Protein AF-A0A7X1NFN2-F1 (afdb_monomer_lite)

Organism: NCBI:txid2654983

Secondary structure (DSSP, 8-state):
---------HHHHHHHSTT-TT--GGGSPP-S---SSS-HHHHSSS-EEEEEEES-GGG-S-HHHHHHHHHHHEEEEEEEEEE---GGGSGGGGPPPPP-

Sequence (100 aa):
MGECLWIANRRFSSKHDAGNPSVDVDKIVETDAIWGKRTLAETLKRPVDFIVASHVIEHVPDLITWLRELSHALRPGGQVRLAIPDKRFTFDLLRRETEL

Structure (mmCIF, N/CA/C/O backbone):
data_AF-A0A7X1NFN2-F1
#
_entry.id   AF-A0A7X1NFN2-F1
#
loop_
_atom_site.group_PDB
_atom_site.id
_atom_site.type_symbol
_atom_site.label_atom_id
_atom_site.label_alt_id
_atom_site.label_comp_id
_atom_site.label_asym_id
_atom_site.label_entity_id
_atom_site.label_seq_id
_atom_site.pdbx_PDB_ins_code
_atom_site.Cartn_x
_atom_site.Cartn_y
_atom_site.Cartn_z
_atom_site.occupancy
_atom_site.B_iso_or_equiv
_atom_site.auth_seq_id
_atom_site.auth_comp_id
_atom_site.auth_asym_id
_atom_site.auth_atom_id
_atom_site.pdbx_PDB_model_num
ATOM 1 N N . MET A 1 1 ? -17.992 -12.360 0.919 1.00 26.33 1 MET A N 1
ATOM 2 C CA . MET A 1 1 ? -17.768 -11.797 -0.427 1.00 26.33 1 MET A CA 1
ATOM 3 C C . MET A 1 1 ? -16.860 -10.597 -0.215 1.00 26.33 1 MET A C 1
ATOM 5 O O . MET A 1 1 ? -17.338 -9.565 0.227 1.00 26.33 1 MET A O 1
ATOM 9 N N . GLY A 1 2 ? -15.546 -10.819 -0.273 1.00 32.84 2 GLY A N 1
ATOM 10 C CA . GLY A 1 2 ? -14.546 -9.822 0.111 1.00 32.84 2 GLY A CA 1
ATOM 11 C C . GLY A 1 2 ? -14.195 -8.954 -1.090 1.00 32.84 2 GLY A C 1
ATOM 12 O O . GLY A 1 2 ? -13.780 -9.485 -2.116 1.00 32.84 2 GLY A O 1
ATOM 13 N N . GLU A 1 3 ? -14.406 -7.649 -0.977 1.00 29.66 3 GLU A N 1
ATOM 14 C CA . GLU A 1 3 ? -14.048 -6.683 -2.014 1.00 29.66 3 GLU A CA 1
ATOM 15 C C . GLU A 1 3 ? -12.523 -6.570 -2.085 1.00 29.66 3 GLU A C 1
ATOM 17 O O . GLU A 1 3 ? -11.878 -6.170 -1.119 1.00 29.66 3 GLU A O 1
ATOM 22 N N . CYS A 1 4 ? -11.943 -6.977 -3.215 1.00 30.97 4 CYS A N 1
ATOM 23 C CA . CYS A 1 4 ? -10.518 -6.834 -3.483 1.00 30.97 4 CYS A CA 1
ATOM 24 C C . CYS A 1 4 ? -10.284 -5.446 -4.074 1.00 30.97 4 CYS A C 1
ATOM 26 O O . CYS A 1 4 ? -10.685 -5.177 -5.205 1.00 30.97 4 CYS A O 1
ATOM 28 N N . LEU A 1 5 ? -9.681 -4.556 -3.288 1.00 39.09 5 LEU A N 1
ATOM 29 C CA . LEU A 1 5 ? -9.343 -3.208 -3.720 1.00 39.09 5 LEU A CA 1
ATOM 30 C C . LEU A 1 5 ? -8.120 -3.252 -4.647 1.00 39.09 5 LEU A C 1
ATOM 32 O O . LEU A 1 5 ? -7.003 -3.494 -4.193 1.00 39.09 5 LEU A O 1
ATOM 36 N N . TRP A 1 6 ? -8.324 -2.954 -5.929 1.00 45.06 6 TRP A N 1
ATOM 37 C CA . TRP A 1 6 ? -7.248 -2.593 -6.852 1.00 45.06 6 TRP A CA 1
ATOM 38 C C . TRP A 1 6 ? -7.128 -1.067 -6.895 1.00 45.06 6 TRP A C 1
ATOM 40 O O . TRP A 1 6 ? -8.049 -0.373 -7.326 1.00 45.06 6 TRP A O 1
ATOM 50 N N . ILE A 1 7 ? -6.002 -0.525 -6.431 1.00 48.84 7 ILE A N 1
ATOM 51 C CA . ILE A 1 7 ? -5.726 0.917 -6.461 1.00 48.84 7 ILE A CA 1
ATOM 52 C C . ILE A 1 7 ? -5.013 1.248 -7.784 1.00 48.84 7 ILE A C 1
ATOM 54 O O . ILE A 1 7 ? -3.789 1.218 -7.828 1.00 48.84 7 ILE A O 1
ATOM 58 N N . ALA A 1 8 ? -5.752 1.539 -8.866 1.00 43.44 8 ALA A N 1
ATOM 59 C CA . ALA A 1 8 ? -5.206 2.113 -10.116 1.00 43.44 8 ALA A CA 1
ATOM 60 C C . ALA A 1 8 ? -6.301 2.590 -11.105 1.00 43.44 8 ALA A C 1
ATOM 62 O O . ALA A 1 8 ? -6.998 1.789 -11.702 1.00 43.44 8 ALA A O 1
ATOM 63 N N . ASN A 1 9 ? -6.425 3.892 -11.376 1.00 38.62 9 ASN A N 1
ATOM 64 C CA . ASN A 1 9 ? -7.545 4.448 -12.161 1.00 38.62 9 ASN A CA 1
ATOM 65 C C . ASN A 1 9 ? -7.505 4.221 -13.688 1.00 38.62 9 ASN A C 1
ATOM 67 O O . ASN A 1 9 ? -6.624 4.769 -14.356 1.00 38.62 9 ASN A O 1
ATOM 71 N N . ARG A 1 10 ? -8.583 3.663 -14.270 1.00 42.44 10 ARG A N 1
ATOM 72 C CA . ARG A 1 10 ? -8.868 3.688 -15.725 1.00 42.44 10 ARG A CA 1
ATOM 73 C C . ARG A 1 10 ? -8.815 5.084 -16.344 1.00 42.44 10 ARG A C 1
ATOM 75 O O . ARG A 1 10 ? -8.152 5.262 -17.354 1.00 42.44 10 ARG A O 1
ATOM 82 N N . ARG A 1 11 ? -9.478 6.100 -15.775 1.00 44.06 11 ARG A N 1
ATOM 83 C CA . ARG A 1 11 ? -9.520 7.487 -16.307 1.00 44.06 11 ARG A CA 1
ATOM 84 C C . ARG A 1 11 ? -8.204 8.256 -16.166 1.00 44.06 11 ARG A C 1
ATOM 86 O O . 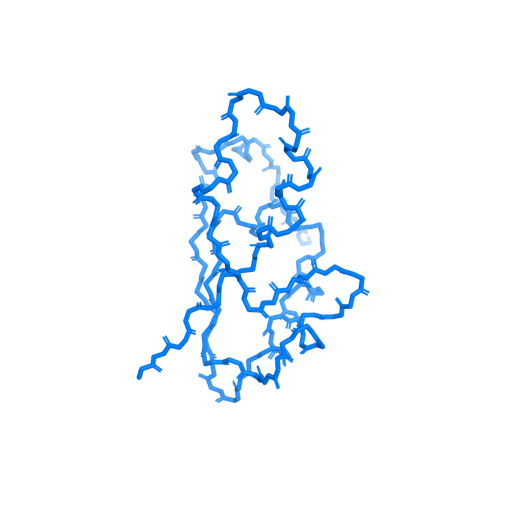ARG A 1 11 ? -8.032 9.263 -16.846 1.00 44.06 11 ARG A O 1
ATOM 93 N N . PHE A 1 12 ? -7.315 7.837 -15.266 1.00 50.00 12 PHE A N 1
ATOM 94 C CA . PHE A 1 12 ? -5.981 8.424 -15.131 1.00 50.00 12 PHE A CA 1
ATOM 95 C C . PHE A 1 12 ? -5.038 7.757 -16.123 1.00 50.00 12 PHE A C 1
ATOM 97 O O . PHE A 1 12 ? -4.448 8.462 -16.928 1.00 50.00 12 PHE A O 1
ATOM 104 N N . SER A 1 13 ? -4.989 6.419 -16.134 1.00 50.41 13 SER A N 1
ATOM 105 C CA . SER A 1 13 ? -4.137 5.658 -17.049 1.00 50.41 13 SER A CA 1
ATOM 106 C C . SER A 1 13 ? -4.540 5.899 -18.505 1.00 50.41 13 SER A C 1
ATOM 108 O O . SER A 1 13 ? -3.712 6.326 -19.287 1.00 50.41 13 SER A O 1
ATOM 110 N N . SER A 1 14 ? -5.831 5.835 -18.858 1.00 55.66 14 SER A N 1
ATOM 111 C CA . SER A 1 14 ? -6.299 6.155 -20.224 1.00 55.66 14 SER A CA 1
ATOM 112 C C . SER A 1 14 ? -5.988 7.582 -20.684 1.00 55.66 14 SER A C 1
ATOM 114 O O . SER A 1 14 ? -5.809 7.788 -21.875 1.00 55.66 14 SER A O 1
ATOM 116 N N . LYS A 1 15 ? -5.915 8.571 -19.779 1.00 57.72 15 LYS A N 1
ATOM 117 C CA . LYS A 1 15 ? -5.487 9.941 -20.120 1.00 57.72 15 LYS A CA 1
ATOM 118 C C . LYS A 1 15 ? -3.969 10.080 -20.212 1.00 57.72 15 LYS A C 1
ATOM 120 O O . LYS A 1 15 ? -3.506 10.912 -20.981 1.00 57.72 15 LYS A O 1
ATOM 125 N N . HIS A 1 16 ? -3.215 9.327 -19.411 1.00 59.03 16 HIS A N 1
ATOM 126 C CA . HIS A 1 16 ? -1.750 9.316 -19.439 1.00 59.03 16 HIS A CA 1
ATOM 127 C C . HIS A 1 16 ? -1.217 8.568 -20.666 1.00 59.03 16 HIS A C 1
ATOM 129 O O . HIS A 1 16 ? -0.269 9.016 -21.299 1.00 59.03 16 HIS A O 1
ATOM 135 N N . ASP A 1 17 ? -1.891 7.480 -21.027 1.00 61.56 17 ASP A N 1
ATOM 136 C CA . ASP A 1 17 ? -1.569 6.596 -22.142 1.00 61.56 17 ASP A CA 1
ATOM 137 C C . ASP A 1 17 ? -2.328 6.968 -23.429 1.00 61.56 17 ASP A C 1
ATOM 139 O O . ASP A 1 17 ? -2.191 6.290 -24.447 1.00 61.56 17 ASP A O 1
ATOM 143 N N . ALA A 1 18 ? -3.128 8.044 -23.415 1.00 61.12 18 ALA A N 1
ATOM 144 C CA . ALA A 1 18 ? -3.848 8.527 -24.591 1.00 61.12 18 ALA A CA 1
ATOM 145 C C . ALA A 1 18 ? -2.853 8.877 -25.711 1.00 61.12 18 ALA A C 1
ATOM 147 O O . ALA A 1 18 ? -2.158 9.888 -25.645 1.00 61.12 18 ALA A O 1
ATOM 148 N N . GLY A 1 19 ? -2.804 8.040 -26.750 1.00 68.88 19 GLY A N 1
ATOM 149 C CA . GLY A 1 19 ? -1.884 8.191 -27.882 1.00 68.88 19 GLY A CA 1
ATOM 150 C C . GLY A 1 19 ? -0.627 7.319 -27.813 1.00 68.88 19 GLY A C 1
ATOM 151 O O . GLY A 1 19 ? 0.176 7.368 -28.741 1.00 68.88 19 GLY A O 1
ATOM 152 N N . ASN A 1 20 ? -0.460 6.495 -26.772 1.00 77.12 20 ASN A N 1
ATOM 153 C CA . ASN A 1 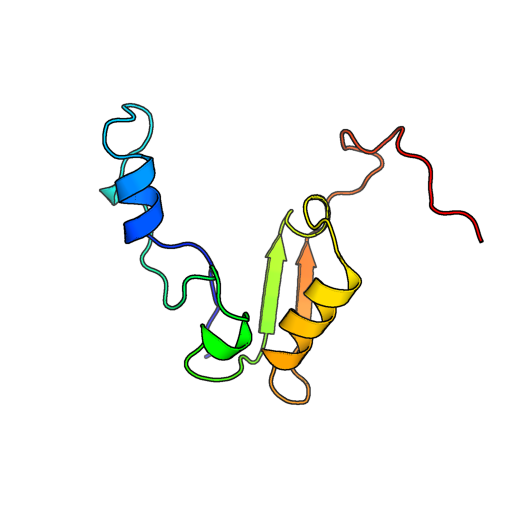20 ? 0.565 5.457 -26.740 1.00 77.12 20 ASN A CA 1
ATOM 154 C C . ASN A 1 20 ? 0.090 4.235 -27.555 1.00 77.12 20 ASN A C 1
ATOM 156 O O . ASN A 1 20 ? -0.821 3.536 -27.109 1.00 77.12 20 ASN A O 1
ATOM 160 N N . PRO A 1 21 ? 0.697 3.926 -28.718 1.00 81.81 21 PRO A N 1
ATOM 161 C CA . PRO A 1 21 ? 0.259 2.810 -29.560 1.00 81.81 21 PRO A CA 1
ATOM 162 C C . PRO A 1 21 ? 0.448 1.436 -28.897 1.00 81.81 21 PRO A C 1
ATOM 164 O O . PRO A 1 21 ? -0.125 0.454 -29.360 1.00 81.81 21 PRO A O 1
ATOM 167 N N . SER A 1 22 ? 1.231 1.356 -27.816 1.00 84.69 22 SER A N 1
ATOM 168 C CA . SER A 1 22 ? 1.486 0.120 -27.069 1.00 84.69 22 SER A CA 1
ATOM 169 C C . SER A 1 22 ? 0.441 -0.176 -25.986 1.00 84.69 22 SER A C 1
ATOM 171 O O . SER A 1 22 ? 0.513 -1.235 -25.364 1.00 84.69 22 SER A O 1
ATOM 173 N N . VAL A 1 23 ? -0.505 0.736 -25.726 1.00 79.19 23 VAL A N 1
ATOM 174 C CA . VAL A 1 23 ? -1.511 0.589 -24.664 1.00 79.19 23 VAL A CA 1
ATOM 175 C C . VAL A 1 23 ? -2.912 0.558 -25.262 1.00 79.19 23 VAL A C 1
ATOM 177 O O . VAL A 1 23 ? -3.392 1.525 -25.845 1.00 79.19 23 V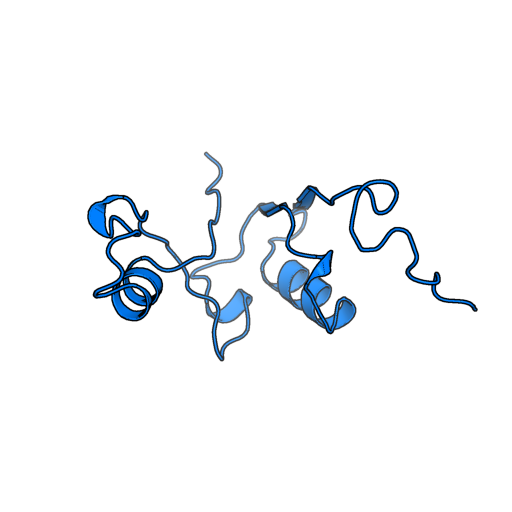AL A O 1
ATOM 180 N N . ASP A 1 24 ? -3.592 -0.565 -25.063 1.00 84.00 24 ASP A N 1
ATOM 181 C CA . ASP A 1 24 ? -5.008 -0.720 -25.376 1.00 84.00 24 ASP A CA 1
ATOM 182 C C . ASP A 1 24 ? -5.842 -0.225 -24.185 1.00 84.00 24 ASP A C 1
ATOM 184 O O . ASP A 1 24 ? -6.018 -0.924 -23.181 1.00 84.00 24 ASP A O 1
ATOM 188 N N . VAL A 1 25 ? -6.312 1.020 -24.280 1.00 82.25 25 VAL A N 1
ATOM 189 C CA . VAL A 1 25 ? -7.050 1.699 -23.204 1.00 82.25 25 VAL A CA 1
ATOM 190 C C . VAL A 1 25 ? -8.356 0.997 -22.830 1.00 82.25 25 VAL A C 1
ATOM 192 O O . VAL A 1 25 ? -8.792 1.112 -21.681 1.00 82.25 25 VAL A O 1
ATOM 195 N N . ASP A 1 26 ? -8.946 0.225 -23.747 1.00 84.06 26 ASP A N 1
ATOM 196 C CA . ASP A 1 26 ? -10.200 -0.495 -23.513 1.00 84.06 26 ASP A CA 1
ATOM 197 C C . ASP A 1 26 ? -10.001 -1.706 -22.586 1.00 84.06 26 ASP A C 1
ATOM 199 O O . ASP A 1 26 ? -10.945 -2.158 -21.929 1.00 84.06 26 ASP A O 1
ATOM 203 N N . LYS A 1 27 ? -8.761 -2.201 -22.458 1.00 83.25 27 LYS A N 1
ATOM 204 C CA . LYS A 1 27 ? -8.400 -3.314 -21.561 1.00 83.25 27 LYS A CA 1
ATOM 205 C C . LYS A 1 27 ? -8.096 -2.895 -20.128 1.00 83.25 27 LYS A C 1
ATOM 207 O O . LYS A 1 27 ? -8.024 -3.752 -19.248 1.00 83.25 27 LYS A O 1
ATOM 212 N N . ILE A 1 28 ? -7.912 -1.605 -19.864 1.00 80.44 28 ILE A N 1
ATOM 213 C CA . ILE A 1 28 ? -7.656 -1.108 -18.507 1.00 80.44 28 ILE A CA 1
ATOM 214 C C . ILE A 1 28 ? -8.926 -1.326 -17.685 1.00 80.44 28 ILE A C 1
ATOM 216 O O . ILE A 1 28 ? -9.995 -0.987 -18.163 1.00 80.44 28 ILE A O 1
ATOM 220 N N . VAL A 1 29 ? -8.875 -1.877 -16.473 1.00 80.00 29 VAL A N 1
ATOM 221 C CA . VAL A 1 29 ? -10.079 -2.145 -15.652 1.00 80.00 29 VAL A CA 1
ATOM 222 C C . VAL A 1 29 ? -10.559 -0.902 -14.897 1.00 80.00 29 VAL A C 1
ATOM 224 O O . VAL A 1 29 ? -9.760 -0.024 -14.584 1.00 80.00 29 VAL A O 1
ATOM 227 N N . GLU A 1 30 ? -11.861 -0.805 -14.606 1.00 77.88 30 GLU A N 1
ATOM 228 C CA . GLU A 1 30 ? -12.374 0.239 -13.704 1.00 77.88 30 GLU A CA 1
ATOM 229 C C . GLU A 1 30 ? -11.952 -0.023 -12.257 1.00 77.88 30 GLU A C 1
ATOM 231 O O . GLU A 1 30 ? -11.801 -1.172 -11.846 1.00 77.88 30 GLU A O 1
ATOM 236 N N . THR A 1 31 ? -11.790 1.047 -11.478 1.00 78.81 31 THR A N 1
ATOM 237 C CA . THR A 1 31 ? -11.388 0.962 -10.068 1.00 78.81 31 THR A CA 1
ATOM 238 C C . THR A 1 31 ? -12.219 1.859 -9.181 1.00 78.81 31 THR A C 1
ATOM 240 O O . THR A 1 31 ? -12.548 2.987 -9.555 1.00 78.81 31 THR A O 1
ATOM 243 N N . ASP A 1 32 ? -12.463 1.391 -7.963 1.00 80.38 32 ASP A N 1
ATOM 244 C CA . ASP A 1 32 ? -13.330 2.052 -6.989 1.00 80.38 32 ASP A CA 1
ATOM 245 C C . ASP A 1 32 ? -12.713 3.286 -6.326 1.00 80.38 32 ASP A C 1
ATOM 247 O O . ASP A 1 32 ? -13.440 4.181 -5.887 1.00 80.38 32 ASP A O 1
ATOM 251 N N . ALA A 1 33 ? -11.382 3.340 -6.244 1.00 81.88 33 ALA A N 1
ATOM 252 C CA . ALA A 1 33 ? -10.645 4.416 -5.596 1.00 81.88 33 ALA A CA 1
ATOM 253 C C . ALA A 1 33 ? -9.343 4.739 -6.335 1.00 81.88 33 ALA A C 1
ATOM 255 O O . ALA A 1 33 ? -8.750 3.905 -7.017 1.00 81.88 33 ALA A O 1
ATOM 256 N N . ILE A 1 34 ? -8.904 5.988 -6.186 1.00 81.38 34 ILE A N 1
ATOM 257 C CA . ILE A 1 34 ? -7.717 6.530 -6.842 1.00 81.38 34 ILE A CA 1
ATOM 258 C C . ILE A 1 34 ? -6.930 7.275 -5.784 1.00 81.38 34 ILE A C 1
ATOM 260 O O . ILE A 1 34 ? -7.356 8.339 -5.323 1.00 81.38 34 ILE A O 1
ATOM 264 N N . TRP A 1 35 ? -5.788 6.717 -5.406 1.00 82.69 35 TRP A N 1
ATOM 265 C CA . TRP A 1 35 ? -4.928 7.348 -4.424 1.00 82.69 35 TRP A CA 1
ATOM 266 C C . TRP A 1 35 ? -4.081 8.432 -5.102 1.00 82.69 35 TRP A C 1
ATOM 268 O O . TRP A 1 35 ? -3.413 8.186 -6.102 1.00 82.69 35 TRP A O 1
ATOM 278 N N . GLY A 1 36 ? -4.187 9.663 -4.604 1.00 79.75 36 GLY A N 1
ATOM 279 C CA . GLY A 1 36 ? -3.494 10.836 -5.132 1.00 79.75 36 GLY A CA 1
ATOM 280 C C . GLY A 1 36 ? -3.080 11.762 -3.995 1.00 79.75 36 GLY A C 1
ATOM 281 O O . GLY A 1 36 ? -2.383 11.349 -3.084 1.00 79.75 36 GLY A O 1
ATOM 282 N N . LYS A 1 37 ? -3.546 13.016 -4.007 1.00 83.06 37 LYS A N 1
ATOM 283 C CA . LYS A 1 37 ? -3.187 14.017 -2.978 1.00 83.06 37 LYS A CA 1
ATOM 284 C C . LYS A 1 37 ? -3.835 13.806 -1.598 1.00 83.06 37 LYS A C 1
ATOM 286 O O . LYS A 1 37 ? -3.515 14.541 -0.674 1.00 83.06 37 LYS A O 1
ATOM 291 N N . ARG A 1 38 ? -4.794 12.886 -1.490 1.00 87.31 38 ARG A N 1
ATOM 292 C CA . ARG A 1 38 ? -5.522 12.562 -0.251 1.00 87.31 38 ARG A CA 1
ATOM 293 C C . ARG A 1 38 ? -4.879 11.358 0.433 1.00 87.31 38 ARG A C 1
ATOM 295 O O . ARG A 1 38 ? -4.187 10.591 -0.236 1.00 87.31 38 ARG A O 1
ATOM 302 N N . THR A 1 39 ? -5.146 11.169 1.721 1.00 89.62 39 THR A N 1
ATOM 303 C CA . THR A 1 39 ? -4.794 9.925 2.428 1.00 89.62 39 THR A CA 1
ATOM 304 C C . THR A 1 39 ? -5.515 8.729 1.800 1.00 89.62 39 THR A C 1
ATOM 306 O O . THR A 1 39 ? -6.547 8.888 1.136 1.00 89.62 39 THR A O 1
ATOM 309 N N . LEU A 1 40 ? -4.997 7.516 1.999 1.00 89.44 40 LEU A N 1
ATOM 310 C CA . LEU A 1 40 ? -5.628 6.301 1.485 1.00 89.44 40 LEU A CA 1
ATOM 311 C C . LEU A 1 40 ? -7.047 6.169 2.032 1.00 89.44 40 LEU A C 1
ATOM 313 O O . LEU A 1 40 ? -7.985 5.964 1.264 1.00 89.44 40 LEU A O 1
ATOM 317 N N . ALA A 1 41 ? -7.216 6.354 3.340 1.00 89.31 41 ALA A N 1
ATOM 318 C CA . ALA A 1 41 ? -8.509 6.243 4.005 1.00 89.31 41 ALA A CA 1
ATOM 319 C C . ALA A 1 41 ? -9.558 7.207 3.418 1.00 89.31 41 ALA A C 1
ATOM 321 O O . ALA A 1 41 ? -10.688 6.796 3.175 1.00 89.31 41 ALA A O 1
ATOM 322 N N . GLU A 1 42 ? -9.183 8.451 3.101 1.00 91.00 42 GLU A N 1
ATOM 323 C CA . GLU A 1 42 ? -10.080 9.440 2.475 1.00 91.00 42 GLU A CA 1
ATOM 324 C C . GLU A 1 42 ? -10.458 9.106 1.026 1.00 91.00 42 GLU A C 1
ATOM 326 O O . GLU A 1 42 ? -11.443 9.628 0.495 1.00 91.00 42 GLU A O 1
ATOM 331 N N . THR A 1 43 ? -9.657 8.287 0.343 1.00 89.75 43 THR A N 1
ATOM 332 C CA . THR A 1 43 ? -9.964 7.850 -1.028 1.00 89.75 43 THR A CA 1
ATOM 333 C C . THR A 1 43 ? -10.967 6.702 -1.047 1.00 89.75 43 THR A C 1
ATOM 335 O O . THR A 1 43 ? -11.634 6.486 -2.061 1.00 89.75 43 THR A O 1
ATOM 338 N N . LEU A 1 44 ? -11.100 5.994 0.074 1.00 87.62 44 LEU A N 1
ATOM 339 C CA . LEU A 1 44 ? -12.012 4.877 0.241 1.00 87.6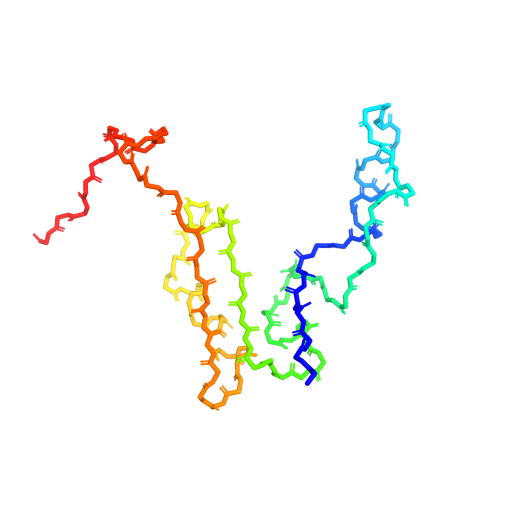2 44 LEU A CA 1
ATOM 340 C C . LEU A 1 44 ? -13.367 5.365 0.751 1.00 87.62 44 LEU A C 1
ATOM 342 O O . LEU A 1 44 ? -13.470 6.247 1.596 1.00 87.62 44 LEU A O 1
ATOM 346 N N . LYS A 1 45 ? -14.443 4.739 0.270 1.00 87.44 45 LYS A N 1
ATOM 347 C CA . LYS A 1 45 ? -15.802 5.012 0.774 1.00 87.44 45 LYS A CA 1
ATOM 348 C C . LYS A 1 45 ? -16.011 4.468 2.192 1.00 87.44 45 LYS A C 1
ATOM 350 O O . LYS A 1 45 ? -16.901 4.926 2.902 1.00 87.44 45 LYS A O 1
ATOM 355 N N . ARG A 1 46 ? -15.246 3.439 2.565 1.00 90.44 46 ARG A N 1
ATOM 356 C CA . ARG A 1 46 ? -15.280 2.751 3.860 1.00 90.44 46 ARG A CA 1
ATOM 357 C C . ARG A 1 46 ? -13.977 1.972 4.077 1.00 90.44 46 ARG A C 1
ATOM 359 O O . ARG A 1 46 ? -13.350 1.606 3.081 1.00 90.44 46 ARG A O 1
ATOM 366 N N . PRO A 1 47 ? -13.613 1.652 5.330 1.00 91.94 47 PRO A N 1
ATOM 367 C CA . PRO A 1 47 ? -12.481 0.776 5.605 1.00 91.94 47 PRO A CA 1
ATOM 368 C C . PRO A 1 47 ? -12.685 -0.627 5.018 1.00 91.94 47 PRO A C 1
ATOM 370 O O . PRO A 1 47 ? -13.819 -1.122 4.965 1.00 91.94 47 PRO A O 1
ATOM 373 N N . VAL A 1 48 ? -11.589 -1.263 4.607 1.00 92.00 48 VAL A N 1
ATOM 374 C CA . VAL A 1 48 ? -11.580 -2.579 3.950 1.00 92.00 48 VAL A CA 1
ATOM 375 C C . VAL A 1 48 ? -11.162 -3.695 4.910 1.00 92.00 48 VAL A C 1
ATOM 377 O O . VAL A 1 48 ? -10.545 -3.452 5.947 1.00 92.00 48 VAL A O 1
ATOM 380 N N . ASP A 1 49 ? -11.521 -4.936 4.578 1.00 94.62 49 ASP A N 1
ATOM 381 C CA . ASP A 1 49 ? -11.165 -6.114 5.385 1.00 94.62 49 ASP A CA 1
ATOM 382 C C . ASP A 1 49 ? -9.740 -6.608 5.082 1.00 94.62 49 ASP A C 1
ATOM 384 O O . ASP A 1 49 ? -9.077 -7.204 5.933 1.00 94.62 49 ASP A O 1
ATOM 388 N N . PHE A 1 50 ? -9.250 -6.356 3.866 1.00 92.94 50 PHE A N 1
ATOM 389 C CA . PHE A 1 50 ? -7.906 -6.729 3.456 1.00 92.94 50 PHE A CA 1
ATOM 390 C C . PHE A 1 50 ? -7.313 -5.748 2.445 1.00 92.94 50 PHE A C 1
ATOM 392 O O . PHE A 1 50 ? -8.022 -5.153 1.636 1.00 92.94 50 PHE A O 1
ATOM 399 N N . ILE A 1 51 ? -5.989 -5.633 2.474 1.00 92.56 51 ILE A N 1
ATOM 400 C CA . ILE A 1 51 ? -5.183 -4.915 1.486 1.00 92.56 51 ILE A CA 1
ATOM 401 C C . ILE A 1 51 ? -4.166 -5.902 0.923 1.00 92.56 51 ILE A C 1
ATOM 403 O O . ILE A 1 51 ? -3.456 -6.559 1.684 1.00 92.56 51 ILE A O 1
ATOM 407 N N . VAL A 1 52 ? -4.086 -6.004 -0.403 1.00 92.69 52 VAL A N 1
ATOM 408 C CA . VAL A 1 52 ? -3.050 -6.779 -1.095 1.00 92.69 52 VAL A CA 1
ATOM 409 C C . VAL A 1 52 ? -2.146 -5.812 -1.843 1.00 92.69 52 VAL A C 1
ATOM 411 O O . VAL A 1 52 ? -2.631 -5.016 -2.641 1.00 92.69 52 VAL A O 1
ATOM 414 N N . ALA A 1 53 ? -0.839 -5.890 -1.605 1.00 89.81 53 ALA A N 1
ATOM 415 C CA . ALA A 1 53 ? 0.151 -5.146 -2.376 1.00 89.81 53 ALA A CA 1
ATOM 416 C C . ALA A 1 53 ? 1.213 -6.107 -2.915 1.00 89.81 53 ALA A C 1
ATOM 418 O O . ALA A 1 53 ? 1.774 -6.912 -2.171 1.00 89.81 53 ALA A O 1
ATOM 419 N N . SER A 1 54 ? 1.471 -6.040 -4.217 1.00 89.31 54 SER A N 1
ATOM 420 C CA . SER A 1 54 ? 2.395 -6.928 -4.921 1.00 89.31 54 SER A CA 1
ATOM 421 C C . SER A 1 54 ? 3.420 -6.081 -5.657 1.00 89.31 54 SER A C 1
ATOM 423 O O . SER A 1 54 ? 3.024 -5.254 -6.472 1.00 89.31 54 SER A O 1
ATOM 425 N N . HIS A 1 55 ? 4.704 -6.256 -5.333 1.00 84.88 55 HIS A N 1
ATOM 426 C CA . HIS A 1 55 ? 5.802 -5.460 -5.900 1.00 84.88 55 HIS A CA 1
ATOM 427 C C . HIS A 1 55 ? 5.637 -3.931 -5.723 1.00 84.88 55 HIS A C 1
ATOM 429 O O . HIS A 1 55 ? 5.898 -3.142 -6.629 1.00 84.88 55 HIS A O 1
ATOM 435 N N . VAL A 1 56 ? 5.108 -3.496 -4.573 1.00 86.69 56 VAL A N 1
ATOM 436 C CA . VAL A 1 56 ? 4.892 -2.064 -4.272 1.00 86.69 56 VAL A CA 1
ATOM 437 C C . VAL A 1 56 ? 5.864 -1.558 -3.215 1.00 86.69 56 VAL A C 1
ATOM 439 O O . VAL A 1 56 ? 6.396 -0.459 -3.344 1.00 86.69 56 VAL A O 1
ATOM 442 N N . ILE A 1 57 ? 6.067 -2.338 -2.152 1.00 86.81 57 ILE A N 1
ATOM 443 C CA . ILE A 1 57 ? 6.759 -1.904 -0.933 1.00 86.81 57 ILE A CA 1
ATOM 444 C C . ILE A 1 57 ? 8.209 -1.476 -1.197 1.00 86.81 57 ILE A C 1
ATOM 446 O O . ILE A 1 57 ? 8.695 -0.546 -0.563 1.00 86.81 57 ILE A O 1
ATOM 450 N N . GLU A 1 58 ? 8.881 -2.100 -2.164 1.00 82.38 58 GLU A N 1
ATOM 451 C CA . GLU A 1 58 ? 10.254 -1.787 -2.568 1.00 82.38 58 GLU A CA 1
ATOM 452 C C . GLU A 1 58 ? 10.400 -0.388 -3.190 1.00 82.38 58 GLU A C 1
ATOM 454 O O . GLU A 1 58 ? 11.481 0.201 -3.157 1.00 82.38 58 GLU A O 1
ATOM 459 N N . HIS A 1 59 ? 9.304 0.165 -3.715 1.00 83.31 59 HIS A N 1
ATOM 460 C CA . HIS A 1 59 ? 9.248 1.487 -4.332 1.00 83.31 59 HIS A CA 1
ATOM 461 C C . HIS A 1 59 ? 8.729 2.568 -3.374 1.00 83.31 59 HIS A C 1
ATOM 463 O O . HIS A 1 59 ? 8.664 3.739 -3.751 1.00 83.31 59 HIS A O 1
ATOM 469 N N . VAL A 1 60 ? 8.354 2.204 -2.142 1.00 87.25 60 VAL A N 1
ATOM 470 C CA . VAL A 1 60 ? 7.815 3.142 -1.153 1.00 87.25 60 VAL A CA 1
ATOM 471 C C . VAL A 1 60 ? 8.964 3.890 -0.461 1.00 87.25 60 VAL A C 1
ATOM 473 O O . VAL A 1 60 ? 9.768 3.264 0.230 1.00 87.25 60 VAL A O 1
ATOM 476 N N . PRO A 1 61 ? 9.044 5.230 -0.582 1.00 84.88 61 PRO A N 1
ATOM 477 C CA . PRO A 1 61 ? 10.144 6.002 -0.002 1.00 84.88 61 PRO A CA 1
ATOM 478 C C . PRO A 1 61 ? 10.032 6.167 1.521 1.00 84.88 61 PRO A C 1
ATOM 480 O O . PRO A 1 61 ? 11.047 6.160 2.212 1.00 84.88 61 PRO A O 1
ATOM 483 N N . ASP A 1 62 ? 8.811 6.297 2.049 1.00 90.50 62 ASP A N 1
ATOM 484 C CA . ASP A 1 62 ? 8.523 6.384 3.485 1.00 90.50 62 ASP A CA 1
ATOM 485 C C . ASP A 1 62 ? 7.642 5.206 3.905 1.00 90.50 62 ASP A C 1
ATOM 487 O O . ASP A 1 62 ? 6.408 5.250 3.858 1.00 90.50 62 ASP A O 1
ATOM 491 N N . LEU A 1 63 ? 8.309 4.118 4.291 1.00 90.56 63 LEU A N 1
ATOM 492 C CA . LEU A 1 63 ? 7.648 2.871 4.651 1.00 90.56 63 LEU A CA 1
ATOM 493 C C . LEU A 1 63 ? 6.780 3.008 5.909 1.00 90.56 63 LEU A C 1
ATOM 495 O O . LEU A 1 63 ? 5.719 2.392 5.994 1.00 90.56 63 LEU A O 1
ATOM 499 N N . ILE A 1 64 ? 7.208 3.816 6.883 1.00 94.25 64 ILE A N 1
ATOM 500 C CA . ILE A 1 64 ? 6.498 3.964 8.158 1.00 94.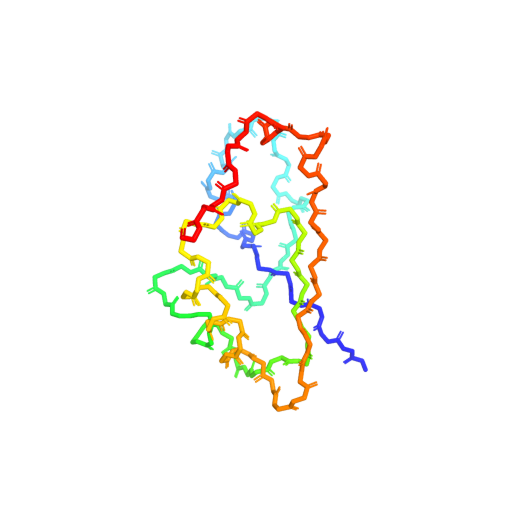25 64 ILE A CA 1
ATOM 501 C C . ILE A 1 64 ? 5.171 4.677 7.922 1.00 94.25 64 ILE A C 1
ATOM 503 O O . ILE A 1 64 ? 4.126 4.191 8.358 1.00 94.25 64 ILE A O 1
ATOM 507 N N . THR A 1 65 ? 5.191 5.802 7.206 1.00 93.56 65 THR A N 1
ATOM 508 C CA . THR A 1 65 ? 3.964 6.532 6.872 1.00 93.56 65 THR A CA 1
ATOM 509 C C . THR A 1 65 ? 3.043 5.676 6.008 1.00 93.56 65 THR A C 1
ATOM 511 O O . THR A 1 65 ? 1.848 5.603 6.286 1.00 93.56 65 THR A O 1
ATOM 514 N N . TRP A 1 66 ? 3.582 4.942 5.032 1.00 93.25 66 TRP A N 1
ATOM 515 C CA . TRP A 1 66 ? 2.781 4.046 4.199 1.00 93.25 66 TRP A CA 1
ATOM 516 C C . TRP A 1 66 ? 2.084 2.944 5.007 1.00 93.25 66 TRP A C 1
ATOM 518 O O . TRP A 1 66 ? 0.881 2.749 4.855 1.00 93.25 66 TRP A O 1
ATOM 528 N N . LEU A 1 67 ? 2.781 2.275 5.932 1.00 95.00 67 LEU A N 1
ATOM 529 C CA . LEU A 1 67 ? 2.164 1.267 6.805 1.00 95.00 67 LEU A CA 1
ATOM 530 C C . LEU A 1 67 ? 1.071 1.863 7.709 1.00 95.00 67 LEU A C 1
ATOM 532 O O . LEU A 1 67 ? 0.063 1.201 7.969 1.00 95.00 67 LEU A O 1
ATOM 536 N N . ARG A 1 68 ? 1.230 3.114 8.162 1.00 95.75 68 ARG A N 1
ATOM 537 C CA . ARG A 1 68 ? 0.187 3.825 8.925 1.00 95.75 68 ARG A CA 1
ATOM 538 C C . ARG A 1 68 ? -1.044 4.106 8.067 1.00 95.75 68 ARG A C 1
ATOM 540 O O . ARG A 1 68 ? -2.156 3.870 8.531 1.00 95.75 68 ARG A O 1
ATOM 547 N N . GLU A 1 69 ? -0.855 4.529 6.821 1.00 94.62 69 GLU A N 1
ATOM 548 C CA . GLU A 1 69 ? -1.945 4.725 5.857 1.00 94.62 69 GLU A CA 1
ATOM 549 C C . GLU A 1 69 ? -2.720 3.426 5.599 1.00 94.62 69 GLU A C 1
ATOM 551 O O . GLU A 1 69 ? -3.952 3.427 5.637 1.00 94.62 69 GLU A O 1
ATOM 556 N N . LEU A 1 70 ? -2.018 2.299 5.411 1.00 94.75 70 LEU A N 1
ATOM 557 C CA . LEU A 1 70 ? -2.664 0.991 5.255 1.00 94.75 70 LEU A CA 1
ATOM 558 C C . LEU A 1 70 ? -3.469 0.602 6.500 1.00 94.75 70 LEU A C 1
ATO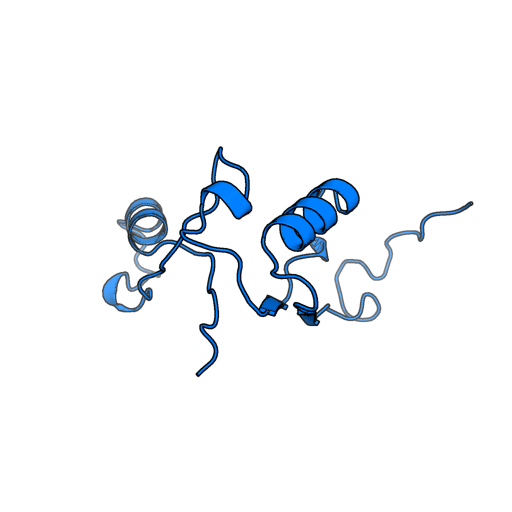M 560 O O . LEU A 1 70 ? -4.595 0.129 6.382 1.00 94.75 70 LEU A O 1
ATOM 564 N N . SER A 1 71 ? -2.906 0.822 7.691 1.00 95.31 71 SER A N 1
ATOM 565 C CA . SER A 1 71 ? -3.576 0.533 8.962 1.00 95.31 71 SER A CA 1
ATOM 566 C C . SER A 1 71 ? -4.867 1.343 9.127 1.00 95.31 71 SER A C 1
ATOM 568 O O . SER A 1 71 ? -5.906 0.779 9.460 1.00 95.31 71 SER A O 1
ATOM 570 N N . HIS A 1 72 ? -4.845 2.644 8.819 1.00 95.31 72 HIS A N 1
ATOM 571 C CA . HIS A 1 72 ? -6.037 3.501 8.890 1.00 95.31 72 HIS A CA 1
ATOM 572 C C . HIS A 1 72 ? -7.116 3.136 7.863 1.00 95.31 72 HIS A C 1
ATOM 574 O O . HIS A 1 72 ? -8.298 3.396 8.087 1.00 95.31 72 HIS A O 1
ATOM 580 N N . ALA A 1 73 ? -6.726 2.543 6.736 1.00 94.38 73 ALA A N 1
ATOM 581 C CA . ALA A 1 73 ? -7.648 2.074 5.710 1.00 94.38 73 ALA A CA 1
ATOM 582 C C . ALA A 1 73 ? -8.322 0.731 6.059 1.00 94.38 73 ALA A C 1
ATOM 584 O O . ALA A 1 73 ? -9.300 0.353 5.408 1.00 94.38 73 ALA A O 1
ATOM 585 N N . LEU A 1 74 ? -7.826 0.007 7.067 1.00 94.44 74 LEU A N 1
ATOM 586 C CA . LEU A 1 74 ? -8.353 -1.290 7.483 1.00 94.44 74 LEU A CA 1
ATOM 587 C C . LEU A 1 74 ? -9.405 -1.168 8.589 1.00 94.44 74 LEU A C 1
ATOM 589 O O . LEU A 1 74 ? -9.368 -0.291 9.451 1.00 94.44 74 LEU A O 1
ATOM 593 N N . ARG A 1 75 ? -10.344 -2.116 8.603 1.00 95.94 75 ARG A N 1
ATOM 594 C CA . ARG A 1 75 ? -11.188 -2.374 9.778 1.00 95.94 75 ARG A CA 1
ATOM 595 C C . ARG A 1 75 ? -10.370 -2.995 10.920 1.00 95.94 75 ARG A C 1
ATOM 597 O O . ARG A 1 75 ? -9.350 -3.633 10.653 1.00 95.94 75 ARG A O 1
ATOM 604 N N . PRO A 1 76 ? -10.839 -2.913 12.183 1.00 95.62 76 PRO A N 1
ATOM 605 C CA . PRO A 1 76 ? -10.260 -3.697 13.272 1.00 95.62 76 PRO A CA 1
ATOM 606 C C . PRO A 1 76 ? -10.188 -5.188 12.909 1.00 95.62 76 PRO A C 1
ATOM 608 O O . PRO A 1 76 ? -11.190 -5.782 12.516 1.00 95.62 76 PRO A O 1
ATOM 611 N N . GLY A 1 77 ? -8.996 -5.783 13.017 1.00 95.31 77 GLY A N 1
ATOM 612 C CA . GLY A 1 77 ? -8.741 -7.178 12.630 1.00 95.31 77 GLY A CA 1
ATOM 613 C C . GLY A 1 77 ? -8.506 -7.417 11.131 1.00 95.31 77 GLY A C 1
ATOM 614 O O . GLY A 1 77 ? -8.288 -8.561 10.732 1.00 95.31 77 GLY A O 1
ATOM 615 N N . GLY A 1 78 ? -8.527 -6.367 10.306 1.00 94.62 78 GLY A N 1
ATOM 616 C CA . GLY A 1 78 ? -8.183 -6.442 8.890 1.00 94.62 78 GLY A CA 1
ATOM 617 C C . GLY A 1 78 ? -6.716 -6.808 8.653 1.00 94.62 78 GLY A C 1
ATOM 618 O O . GLY A 1 78 ? -5.870 -6.686 9.540 1.00 94.62 78 GLY A O 1
ATOM 619 N N . GLN A 1 79 ? -6.409 -7.280 7.444 1.00 95.19 79 GLN A N 1
ATOM 620 C CA . GLN A 1 79 ? -5.088 -7.829 7.114 1.00 95.19 79 GLN A CA 1
ATOM 621 C C . GLN A 1 79 ? -4.422 -7.101 5.947 1.00 95.19 79 GLN A C 1
ATOM 623 O O . GLN A 1 79 ? -5.031 -6.901 4.898 1.00 95.19 79 GLN A O 1
ATOM 628 N N . VAL A 1 80 ? -3.127 -6.814 6.085 1.00 94.81 80 VAL A N 1
ATOM 629 C CA . VAL A 1 80 ? -2.259 -6.480 4.949 1.00 94.81 80 VAL A CA 1
ATOM 630 C C . VAL A 1 80 ? -1.557 -7.753 4.478 1.00 94.81 80 VAL A C 1
ATOM 632 O O . VAL A 1 80 ? -0.967 -8.475 5.281 1.00 94.81 80 VAL A O 1
ATOM 635 N N . ARG A 1 81 ? -1.607 -8.031 3.174 1.00 94.06 81 ARG A N 1
ATOM 636 C CA . ARG A 1 81 ? -0.904 -9.143 2.525 1.00 94.06 81 ARG A CA 1
ATOM 637 C C . ARG A 1 81 ? 0.053 -8.589 1.485 1.00 94.06 81 ARG A C 1
ATOM 639 O O . ARG A 1 81 ? -0.369 -7.940 0.530 1.00 94.06 81 ARG A O 1
ATOM 646 N N . LEU A 1 82 ? 1.338 -8.852 1.680 1.00 92.44 82 LEU A N 1
ATOM 647 C CA . LEU A 1 82 ? 2.395 -8.346 0.817 1.00 92.44 82 LEU A CA 1
ATOM 648 C C . LEU A 1 82 ? 3.008 -9.496 0.023 1.00 92.44 82 LEU A C 1
ATOM 650 O O . LEU A 1 82 ? 3.463 -10.479 0.605 1.00 92.44 82 LEU A O 1
ATOM 654 N N . ALA A 1 83 ? 3.033 -9.358 -1.297 1.00 91.44 83 ALA A N 1
ATOM 655 C CA . ALA A 1 83 ? 3.850 -10.181 -2.176 1.00 91.44 83 ALA A CA 1
ATOM 656 C C . ALA A 1 83 ? 5.104 -9.374 -2.525 1.00 91.44 83 ALA A C 1
ATOM 658 O O . ALA A 1 83 ? 5.059 -8.479 -3.371 1.00 91.44 83 ALA A O 1
ATOM 659 N N . ILE A 1 84 ? 6.187 -9.650 -1.798 1.00 90.19 84 ILE A N 1
ATOM 660 C CA . ILE A 1 84 ? 7.437 -8.888 -1.849 1.00 90.19 84 ILE A CA 1
ATOM 661 C C . ILE A 1 84 ? 8.472 -9.688 -2.639 1.00 90.19 84 ILE A C 1
ATOM 663 O O . ILE A 1 84 ? 8.660 -10.873 -2.341 1.00 90.19 84 ILE A O 1
ATOM 667 N N . PRO A 1 85 ? 9.168 -9.073 -3.605 1.00 87.12 85 PRO A N 1
ATOM 668 C CA . PRO A 1 85 ? 10.292 -9.716 -4.265 1.00 87.12 85 PRO A CA 1
ATOM 669 C C . PRO A 1 85 ? 11.396 -10.052 -3.280 1.00 87.12 85 PRO A C 1
ATOM 671 O O . PRO A 1 85 ? 11.765 -9.254 -2.419 1.00 87.12 85 PRO A O 1
ATOM 674 N N . ASP A 1 86 ? 11.979 -11.226 -3.450 1.00 90.81 86 ASP A N 1
ATOM 675 C CA . ASP A 1 86 ? 13.170 -11.583 -2.707 1.00 90.81 86 ASP A CA 1
ATOM 676 C C . ASP A 1 86 ? 14.356 -10.748 -3.205 1.00 90.81 86 ASP A C 1
ATOM 678 O O . ASP A 1 86 ? 14.827 -10.934 -4.329 1.00 90.81 86 ASP A O 1
ATOM 682 N N . LYS A 1 87 ? 14.860 -9.856 -2.344 1.00 88.38 87 LYS A N 1
ATOM 683 C CA . LYS A 1 87 ? 16.025 -8.987 -2.589 1.00 88.38 87 LYS A CA 1
ATOM 684 C C . LYS A 1 87 ? 17.216 -9.730 -3.202 1.00 88.38 87 LYS A C 1
ATOM 686 O O . LYS A 1 87 ? 17.967 -9.146 -3.978 1.00 88.38 87 LYS A O 1
ATOM 691 N N . ARG A 1 88 ? 17.401 -11.013 -2.872 1.00 89.81 88 ARG A N 1
ATOM 692 C CA . ARG A 1 88 ? 18.508 -11.843 -3.378 1.00 89.81 88 ARG A CA 1
ATOM 693 C C . ARG A 1 88 ? 18.441 -12.079 -4.891 1.00 89.81 88 ARG A C 1
ATOM 695 O O . ARG A 1 88 ? 19.441 -12.459 -5.488 1.00 89.81 88 ARG A O 1
ATOM 702 N N . PHE A 1 89 ? 17.281 -11.844 -5.499 1.00 91.06 89 PHE A N 1
ATOM 703 C CA . PHE A 1 89 ? 17.016 -12.050 -6.920 1.00 91.06 89 PHE A CA 1
ATOM 704 C C . PHE A 1 89 ? 16.526 -10.771 -7.621 1.00 91.06 89 PHE A C 1
ATOM 706 O O . PHE A 1 89 ? 15.986 -10.849 -8.723 1.00 91.06 89 PHE A O 1
ATOM 713 N N . THR A 1 90 ? 16.707 -9.592 -7.013 1.00 85.38 90 THR A N 1
ATOM 714 C CA . THR A 1 90 ? 16.357 -8.295 -7.617 1.00 85.38 90 THR A CA 1
ATOM 715 C C . THR A 1 90 ? 17.563 -7.363 -7.730 1.00 85.38 90 THR A C 1
ATOM 717 O O . THR A 1 90 ? 18.672 -7.672 -7.292 1.00 85.38 90 THR A O 1
ATOM 720 N N . PHE A 1 91 ? 17.346 -6.180 -8.312 1.00 82.50 91 PHE A N 1
ATOM 721 C CA . PHE A 1 91 ? 18.340 -5.104 -8.380 1.00 82.50 91 PHE A CA 1
ATOM 722 C C . PHE A 1 91 ? 18.795 -4.609 -6.995 1.00 82.50 91 PHE A C 1
ATOM 724 O O . PHE A 1 91 ? 19.860 -4.006 -6.884 1.00 82.50 91 PHE A O 1
ATOM 731 N N . ASP A 1 92 ? 18.038 -4.904 -5.932 1.00 84.50 92 ASP A N 1
ATOM 732 C CA . ASP A 1 92 ? 18.420 -4.593 -4.556 1.00 84.50 92 ASP A CA 1
ATOM 733 C C . ASP A 1 92 ? 19.468 -5.566 -3.988 1.00 84.50 92 ASP A C 1
ATOM 735 O O . ASP A 1 92 ? 19.905 -5.371 -2.853 1.00 84.50 92 ASP A O 1
ATOM 739 N N . LEU A 1 93 ? 19.923 -6.589 -4.726 1.00 88.88 93 LEU A N 1
ATOM 740 C CA . LEU A 1 93 ? 20.905 -7.574 -4.245 1.00 88.88 93 LEU A CA 1
ATOM 741 C C . LEU A 1 93 ? 22.105 -6.912 -3.546 1.00 88.88 93 LEU A C 1
ATOM 743 O O . LEU A 1 93 ? 22.458 -7.305 -2.435 1.00 88.88 93 LEU A O 1
ATOM 747 N N . LEU A 1 94 ? 22.658 -5.854 -4.144 1.00 91.94 94 LEU A N 1
ATOM 748 C CA . LEU A 1 94 ? 23.831 -5.133 -3.633 1.00 91.94 94 LEU A CA 1
ATOM 749 C C . LEU A 1 94 ? 23.500 -3.979 -2.674 1.00 91.94 94 LEU A C 1
ATOM 751 O O . LEU A 1 94 ? 24.407 -3.333 -2.152 1.00 91.94 94 LEU A O 1
ATOM 755 N N . ARG A 1 95 ? 22.218 -3.696 -2.424 1.00 85.69 95 ARG A N 1
ATOM 756 C CA . ARG A 1 95 ? 21.810 -2.658 -1.474 1.00 85.69 95 ARG A CA 1
ATOM 757 C C . ARG A 1 95 ? 22.210 -3.076 -0.057 1.00 85.69 95 ARG A C 1
ATOM 759 O O . ARG A 1 95 ? 21.876 -4.183 0.371 1.00 85.69 95 ARG A O 1
ATOM 766 N N . ARG A 1 96 ? 22.916 -2.200 0.664 1.00 88.56 96 ARG A N 1
ATOM 767 C CA . ARG A 1 96 ? 23.322 -2.428 2.062 1.00 88.56 96 ARG A CA 1
ATOM 768 C C . ARG A 1 96 ? 22.089 -2.482 2.966 1.00 88.56 96 ARG A C 1
ATOM 770 O O . ARG A 1 96 ? 21.140 -1.724 2.759 1.00 88.56 96 ARG A O 1
ATOM 777 N N . GLU A 1 97 ? 22.110 -3.379 3.943 1.00 87.00 97 GLU A N 1
ATOM 778 C CA . GLU A 1 97 ? 21.086 -3.433 4.987 1.00 87.00 97 GLU A CA 1
ATOM 779 C C . GLU A 1 97 ? 21.227 -2.238 5.937 1.00 87.00 97 GLU A C 1
ATOM 781 O O . GLU A 1 97 ? 22.305 -1.657 6.076 1.00 87.00 97 GLU A O 1
ATOM 786 N N . THR A 1 98 ? 20.121 -1.836 6.558 1.00 81.62 98 THR A N 1
ATOM 787 C CA . THR A 1 98 ? 20.147 -0.809 7.601 1.00 81.62 98 THR A CA 1
ATOM 788 C C . THR A 1 98 ? 20.872 -1.360 8.827 1.00 81.62 98 THR A C 1
ATOM 790 O O . THR A 1 98 ? 20.547 -2.445 9.300 1.00 81.62 98 THR A O 1
ATOM 793 N N . GLU A 1 99 ? 21.839 -0.605 9.338 1.00 85.62 99 GLU A N 1
ATOM 794 C CA . GLU A 1 99 ? 22.606 -0.944 10.541 1.00 85.62 99 GLU A CA 1
ATOM 795 C C . GLU A 1 99 ? 22.024 -0.204 11.757 1.00 85.62 99 GLU A C 1
ATOM 797 O O . GLU A 1 99 ? 21.451 0.879 11.601 1.00 85.62 99 GLU A O 1
ATOM 802 N N . LEU A 1 100 ? 22.128 -0.820 12.940 1.00 72.31 100 LEU A N 1
ATOM 803 C CA . LEU A 1 100 ? 21.687 -0.263 14.226 1.00 72.31 100 LEU A CA 1
ATOM 804 C C . LEU A 1 100 ? 22.761 0.621 14.865 1.00 72.31 100 LEU A C 1
ATOM 806 O O . LEU A 1 100 ? 23.954 0.256 14.759 1.00 72.31 100 LEU A O 1
#

pLDDT: mean 80.25, std 17.77, range [26.33, 95.94]

InterPro domains:
  IPR029063 S-adenosyl-L-methionine-dependent methyltransferase superfamily [G3DSA:3.40.50.150] (3-100)
  IPR029063 S-adenosyl-L-methionine-dependent methyltransferase superfamily [SSF53335] (44-94)

Foldseek 3Di:
DFDAADADALVVCCVVCVPVPVDDSVPDDHGQFYDDPDQLLVRDPAAGQEYEDEQPQVVDPDNVVVVVSNVSSHDVNGYYHYRHDDCCPDPNVPPDDDDD

Radius of gyration: 16.22 Å; chains: 1; bounding box: 42×26×44 Å